Protein AF-A0A392NED1-F1 (afdb_monomer_lite)

pLDDT: mean 86.99, std 10.05, range [38.72, 95.38]

Sequence (87 aa):
MAISLEIGGEMNLAAGIQVAQLALKHRQNKKQQQRIIVFSGSPIKHEKKMLEMIGRKLKKNSVALDIVNFGEEDEGKTEKLEALLAA

Organism: NCBI:txid97028

Foldseek 3Di:
DPPPDDPDDDDDPVVVLVVLVVVLVPDPDPPDQAEDEAEAADDDPDDLVVLLVQLVVCVVVRYHYHYDYDHDDDVCRVVSVVSNPVD

Structure (mmCIF, N/CA/C/O backbone):
data_AF-A0A392NED1-F1
#
_entry.id   AF-A0A392NED1-F1
#
loop_
_atom_site.group_PDB
_atom_site.id
_atom_site.type_symbol
_atom_site.label_atom_id
_atom_site.label_alt_id
_atom_site.label_comp_id
_atom_site.label_asym_id
_atom_site.label_entity_id
_atom_site.label_seq_id
_atom_site.pdbx_PDB_ins_code
_atom_site.Cartn_x
_atom_site.Cartn_y
_atom_site.Cartn_z
_atom_site.occupancy
_atom_site.B_iso_or_equiv
_atom_site.auth_seq_id
_atom_site.auth_comp_id
_atom_site.auth_asym_id
_atom_site.auth_atom_id
_atom_site.pdbx_PDB_model_num
ATOM 1 N N . MET A 1 1 ? -24.319 -0.418 -16.986 1.00 38.72 1 MET A N 1
ATOM 2 C CA . MET A 1 1 ? -23.163 0.342 -17.506 1.00 38.72 1 MET A CA 1
ATOM 3 C C . MET A 1 1 ? -21.951 -0.564 -17.428 1.00 38.72 1 MET A C 1
ATOM 5 O O . MET A 1 1 ? -21.478 -0.818 -16.329 1.00 38.72 1 MET A O 1
ATOM 9 N N . ALA A 1 2 ? -21.515 -1.126 -18.555 1.00 47.56 2 ALA A N 1
ATOM 10 C CA . ALA A 1 2 ? -20.211 -1.772 -18.613 1.00 47.56 2 ALA A CA 1
ATOM 11 C C . ALA A 1 2 ? -19.171 -0.649 -18.625 1.00 47.56 2 ALA A C 1
ATOM 13 O O . ALA A 1 2 ? -19.197 0.200 -19.513 1.00 47.56 2 ALA A O 1
ATOM 14 N N . ILE A 1 3 ? -18.332 -0.585 -17.596 1.00 55.28 3 ILE A N 1
ATOM 15 C CA . ILE A 1 3 ? -17.164 0.289 -17.614 1.00 55.28 3 ILE A CA 1
ATOM 16 C C . ILE A 1 3 ? -16.184 -0.406 -18.555 1.00 55.28 3 ILE A C 1
ATOM 18 O O . ILE A 1 3 ? -15.597 -1.423 -18.189 1.00 55.28 3 ILE A O 1
ATOM 22 N N . SER A 1 4 ? -16.081 0.076 -19.791 1.00 70.25 4 SER A N 1
ATOM 23 C CA . SER A 1 4 ? -15.018 -0.352 -20.693 1.00 70.25 4 SER A CA 1
ATOM 24 C C . SER A 1 4 ? -13.690 0.040 -20.052 1.00 70.25 4 SER A C 1
ATOM 26 O O . SER A 1 4 ? -13.441 1.218 -19.805 1.00 70.25 4 SER A O 1
ATOM 28 N N . LEU A 1 5 ? -12.871 -0.953 -19.715 1.00 71.62 5 LEU A N 1
ATOM 29 C CA . LEU A 1 5 ? -11.501 -0.733 -19.269 1.00 71.62 5 LEU A CA 1
ATOM 30 C C . LEU A 1 5 ? -10.672 -0.361 -20.496 1.00 71.62 5 LEU A C 1
ATOM 32 O O . LEU A 1 5 ? -10.485 -1.185 -21.390 1.00 71.62 5 LEU A O 1
ATOM 36 N N . GLU A 1 6 ? -10.199 0.881 -20.545 1.00 78.31 6 GLU A N 1
ATOM 37 C CA . GLU A 1 6 ? -9.206 1.276 -21.536 1.00 78.31 6 GLU A CA 1
ATOM 38 C C . GLU A 1 6 ? -7.860 0.650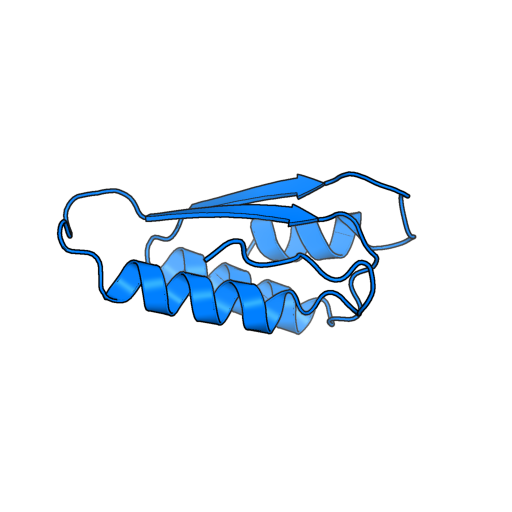 -21.167 1.00 78.31 6 GLU A C 1
ATOM 40 O O . GLU A 1 6 ? -7.391 0.750 -20.031 1.00 78.31 6 GLU A O 1
ATOM 45 N N . ILE A 1 7 ? -7.259 -0.046 -22.130 1.00 79.50 7 ILE A N 1
ATOM 46 C CA . ILE A 1 7 ? -5.944 -0.658 -21.965 1.00 79.50 7 ILE A CA 1
ATOM 47 C C . ILE A 1 7 ? -4.903 0.427 -22.237 1.00 79.50 7 ILE A C 1
ATOM 49 O O . ILE A 1 7 ? -4.786 0.914 -23.358 1.00 79.50 7 ILE A O 1
ATOM 53 N N . GLY A 1 8 ? -4.151 0.800 -21.205 1.00 78.62 8 GLY A N 1
ATOM 54 C CA . GLY A 1 8 ? -3.111 1.821 -21.282 1.00 78.62 8 GLY A CA 1
ATOM 55 C C . GLY A 1 8 ? -3.053 2.680 -20.021 1.00 78.62 8 GLY A C 1
ATOM 56 O O . GLY A 1 8 ? -3.834 2.503 -19.089 1.00 78.62 8 GLY A O 1
ATOM 57 N N . GLY A 1 9 ? -2.111 3.622 -19.995 1.00 81.94 9 GLY A N 1
ATOM 58 C CA . GLY A 1 9 ? -1.922 4.557 -18.886 1.00 81.94 9 GLY A CA 1
ATOM 59 C C . GLY A 1 9 ? -0.828 4.151 -17.900 1.00 81.94 9 GLY A C 1
ATOM 60 O O . GLY A 1 9 ? -0.196 3.102 -18.014 1.00 81.94 9 GLY A O 1
ATOM 61 N N . GLU A 1 10 ? -0.583 5.030 -16.930 1.00 83.19 10 GLU A N 1
ATOM 62 C CA . GLU A 1 10 ? 0.446 4.844 -15.910 1.00 83.19 10 GLU A CA 1
ATOM 63 C C . GLU A 1 10 ? -0.179 4.586 -14.541 1.00 83.19 10 GLU A C 1
ATOM 65 O O . GLU A 1 10 ? -1.107 5.276 -14.111 1.00 83.19 10 GLU A O 1
ATOM 70 N N . MET A 1 11 ? 0.364 3.609 -13.816 1.00 85.50 11 MET A N 1
ATOM 71 C CA . MET A 1 11 ? -0.088 3.309 -12.464 1.00 85.50 11 MET A CA 1
ATOM 72 C C . MET A 1 11 ? 0.301 4.432 -11.497 1.00 85.50 11 MET A C 1
ATOM 74 O O . MET A 1 11 ? 1.479 4.682 -11.244 1.00 85.50 11 MET A O 1
ATOM 78 N N . ASN A 1 12 ? -0.700 5.043 -10.862 1.00 89.44 12 ASN A N 1
ATOM 79 C CA . ASN A 1 12 ? -0.494 5.950 -9.736 1.00 89.44 12 ASN A CA 1
ATOM 80 C C . ASN A 1 12 ? -0.904 5.288 -8.414 1.00 89.44 12 ASN A C 1
ATOM 82 O O . ASN A 1 12 ? -2.046 5.395 -7.959 1.00 89.44 12 ASN A O 1
ATOM 86 N N . LEU A 1 13 ? 0.064 4.631 -7.773 1.00 89.19 13 LEU A N 1
ATOM 87 C CA . LEU A 1 13 ? -0.160 3.863 -6.548 1.00 89.19 13 LEU A CA 1
ATOM 88 C C . LEU A 1 13 ? -0.661 4.733 -5.380 1.00 89.19 13 LEU A C 1
ATOM 90 O O . LEU A 1 13 ? -1.602 4.363 -4.680 1.00 89.19 13 LEU A O 1
ATOM 94 N N . ALA A 1 14 ? -0.066 5.913 -5.188 1.00 90.19 14 ALA A N 1
ATOM 95 C CA . ALA A 1 14 ? -0.435 6.824 -4.104 1.00 90.19 14 ALA A CA 1
ATOM 96 C C . ALA A 1 14 ? -1.888 7.311 -4.217 1.00 90.19 14 ALA A C 1
ATOM 98 O O . ALA A 1 14 ? -2.619 7.285 -3.225 1.00 90.19 14 ALA A O 1
ATOM 99 N N . ALA A 1 15 ? -2.317 7.712 -5.418 1.00 91.94 15 ALA A N 1
ATOM 100 C CA . ALA A 1 15 ? -3.695 8.134 -5.657 1.00 91.94 15 ALA A CA 1
ATOM 101 C C . ALA A 1 15 ? -4.683 6.980 -5.419 1.00 91.94 15 ALA A C 1
ATOM 103 O O . ALA A 1 15 ? -5.672 7.159 -4.708 1.00 91.94 15 ALA A O 1
ATOM 104 N N . GLY A 1 16 ? -4.377 5.779 -5.927 1.00 92.62 16 GLY A N 1
ATOM 105 C CA . GLY A 1 16 ? -5.213 4.591 -5.725 1.00 92.62 16 GLY A CA 1
ATOM 106 C C . GLY A 1 16 ? -5.419 4.251 -4.245 1.00 92.62 16 GLY A C 1
ATOM 107 O O . GLY A 1 16 ? -6.548 4.028 -3.807 1.00 92.62 16 GLY A O 1
ATOM 108 N N . ILE A 1 17 ? -4.352 4.305 -3.441 1.00 93.31 17 ILE A N 1
ATOM 109 C CA . ILE A 1 17 ? -4.439 4.061 -1.994 1.00 93.31 17 ILE A CA 1
ATOM 110 C C . ILE A 1 17 ? -5.267 5.143 -1.287 1.00 93.31 17 ILE A C 1
ATOM 112 O O . ILE A 1 17 ? -6.055 4.823 -0.399 1.00 93.31 17 ILE A O 1
ATOM 116 N N . GLN A 1 18 ? -5.129 6.419 -1.661 1.00 91.38 18 GLN A N 1
ATOM 117 C CA . GLN A 1 18 ? -5.924 7.499 -1.063 1.00 91.38 18 GLN A CA 1
ATOM 118 C C . GLN A 1 18 ? -7.422 7.336 -1.343 1.00 91.38 18 GLN A C 1
ATOM 120 O O . GLN A 1 18 ? -8.240 7.491 -0.433 1.00 91.38 18 GLN A O 1
ATOM 125 N N . VAL A 1 19 ? -7.779 6.975 -2.577 1.00 94.00 19 VAL A N 1
ATOM 126 C CA . VAL A 1 19 ? -9.169 6.684 -2.951 1.00 94.00 19 VAL A CA 1
ATOM 127 C C . VAL A 1 19 ? -9.693 5.486 -2.155 1.00 94.00 19 VAL A C 1
ATOM 129 O O . VAL A 1 19 ? -10.777 5.563 -1.575 1.00 94.00 19 VAL A O 1
ATOM 132 N N . ALA A 1 20 ? -8.901 4.417 -2.029 1.00 94.19 20 ALA A N 1
ATOM 133 C CA . ALA A 1 20 ? -9.261 3.253 -1.221 1.00 94.19 20 ALA A CA 1
ATOM 134 C C . ALA A 1 20 ? -9.457 3.606 0.268 1.00 94.19 20 ALA A C 1
ATOM 136 O O . ALA A 1 20 ? -10.429 3.170 0.884 1.00 94.19 20 ALA A O 1
ATOM 137 N N . GLN A 1 21 ? -8.600 4.455 0.848 1.00 92.06 21 GLN A N 1
ATOM 138 C CA . GLN A 1 21 ? -8.773 4.958 2.218 1.00 92.06 21 GLN A CA 1
ATOM 139 C C . GLN A 1 21 ? -10.093 5.721 2.387 1.00 92.06 21 GLN A C 1
ATOM 141 O O . GLN A 1 21 ? -10.794 5.537 3.385 1.00 92.06 21 GLN A O 1
ATOM 146 N N . LEU A 1 22 ? -10.448 6.571 1.420 1.00 92.12 22 LEU A N 1
ATOM 147 C CA . LEU A 1 22 ? -11.695 7.330 1.460 1.00 92.12 22 LEU A CA 1
ATOM 148 C C . LEU A 1 22 ? -12.919 6.408 1.373 1.00 92.12 22 LEU A C 1
ATOM 150 O O . LEU A 1 22 ? -13.878 6.591 2.125 1.00 92.12 22 LEU A O 1
ATOM 154 N N . ALA A 1 23 ? -12.858 5.385 0.517 1.00 91.94 23 ALA A N 1
ATOM 155 C CA . ALA A 1 23 ? -13.900 4.370 0.408 1.00 91.94 23 ALA A CA 1
ATOM 156 C C . ALA A 1 23 ? -14.087 3.606 1.731 1.00 91.94 23 ALA A C 1
ATOM 158 O O . ALA A 1 23 ? -15.209 3.454 2.215 1.00 91.94 23 ALA A O 1
ATOM 159 N N . LEU A 1 24 ? -12.988 3.204 2.378 1.00 92.50 24 LEU A N 1
ATOM 160 C CA . LEU A 1 24 ? -13.029 2.512 3.667 1.00 92.50 24 LEU A CA 1
ATOM 161 C C . LEU A 1 24 ? -13.583 3.389 4.801 1.00 92.50 24 LEU A C 1
ATOM 163 O O . LEU A 1 24 ? -14.237 2.870 5.712 1.00 92.50 24 LEU A O 1
ATOM 167 N N . LYS A 1 25 ? -13.368 4.711 4.751 1.00 90.31 25 LYS A N 1
ATOM 168 C CA . LYS A 1 25 ? -13.883 5.667 5.746 1.00 90.31 25 LYS A CA 1
ATOM 169 C C . LYS A 1 25 ? -15.412 5.778 5.722 1.00 90.31 25 LYS A C 1
ATOM 171 O O . LYS A 1 25 ? -16.016 5.945 6.782 1.00 90.31 25 LYS A O 1
ATOM 176 N N . HIS A 1 26 ? -16.034 5.655 4.550 1.00 89.38 26 HIS A N 1
ATOM 177 C CA . HIS A 1 26 ? -17.485 5.794 4.358 1.00 89.38 26 HIS A CA 1
ATOM 178 C C . HIS A 1 26 ? -18.249 4.456 4.337 1.00 89.38 26 HIS A C 1
ATOM 180 O O . HIS A 1 26 ? -19.369 4.382 3.835 1.00 89.38 26 HIS A O 1
ATOM 186 N N . ARG A 1 27 ? -17.671 3.384 4.895 1.00 90.12 27 ARG A N 1
ATOM 187 C CA . ARG A 1 27 ? -18.338 2.077 4.998 1.00 90.12 27 ARG A CA 1
ATOM 188 C C . ARG A 1 27 ? -19.524 2.100 5.969 1.00 90.12 27 ARG A C 1
ATOM 190 O O . ARG A 1 27 ? -19.462 2.728 7.025 1.00 90.12 27 ARG A O 1
ATOM 197 N N . GLN A 1 28 ? -20.561 1.326 5.654 1.00 88.56 28 GLN A N 1
ATOM 198 C CA . GLN A 1 28 ? -21.742 1.166 6.512 1.00 88.56 28 GLN A CA 1
ATOM 199 C C . GLN A 1 28 ? -21.404 0.432 7.823 1.00 88.56 28 GLN A C 1
ATOM 201 O O . GLN A 1 28 ? -21.772 0.875 8.909 1.00 88.56 28 GLN A O 1
ATOM 206 N N . ASN A 1 29 ? -20.641 -0.667 7.748 1.00 90.12 29 ASN A N 1
ATOM 207 C CA . ASN A 1 29 ? -20.257 -1.447 8.924 1.00 90.12 29 ASN A CA 1
ATOM 208 C C . ASN A 1 29 ? -18.861 -1.063 9.439 1.00 90.12 29 ASN A C 1
ATOM 210 O O . ASN A 1 29 ? -17.832 -1.497 8.917 1.00 90.12 29 ASN A O 1
ATOM 214 N N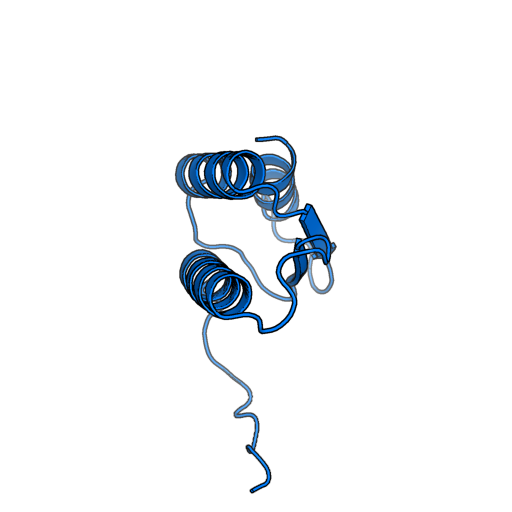 . LYS A 1 30 ? -18.812 -0.287 10.526 1.00 87.25 30 LYS A N 1
ATOM 215 C CA . LYS A 1 30 ? -17.545 0.157 11.130 1.00 87.25 30 LYS A CA 1
ATOM 216 C C . LYS A 1 30 ? -16.772 -0.947 11.864 1.00 87.25 30 LYS A C 1
ATOM 218 O O . LYS A 1 30 ? -15.571 -0.773 12.056 1.00 87.25 30 LYS A O 1
ATOM 223 N N . LYS A 1 31 ? -17.414 -2.068 12.222 1.00 88.19 31 LYS A N 1
ATOM 224 C CA . LYS A 1 31 ? -16.789 -3.178 12.971 1.00 88.19 31 LYS A CA 1
ATOM 225 C C . LYS A 1 31 ? -15.910 -4.090 12.111 1.00 88.19 31 LYS A C 1
ATOM 227 O O . LYS A 1 31 ? -15.107 -4.836 12.657 1.00 88.19 31 LYS A O 1
ATOM 232 N N . GLN A 1 32 ? -16.065 -4.054 10.789 1.00 89.75 32 GLN A N 1
ATOM 233 C CA . GLN A 1 32 ? -15.235 -4.851 9.888 1.00 89.75 32 GLN A CA 1
ATOM 234 C C . GLN A 1 32 ? -13.796 -4.331 9.862 1.00 89.75 32 GLN A C 1
ATOM 236 O O . GLN A 1 32 ? -13.562 -3.117 9.855 1.00 89.75 32 GLN A O 1
ATOM 241 N N . GLN A 1 33 ? -12.845 -5.266 9.822 1.00 91.25 33 GLN A N 1
ATOM 242 C CA . GLN A 1 33 ? -11.443 -4.943 9.592 1.00 91.25 33 GLN A CA 1
ATOM 243 C C . GLN A 1 33 ? -11.274 -4.348 8.194 1.00 91.25 33 GLN A C 1
ATOM 245 O O . GLN A 1 33 ? -11.887 -4.797 7.226 1.00 91.25 33 GLN A O 1
ATOM 250 N N . GLN A 1 34 ? -10.453 -3.308 8.105 1.00 94.19 34 GLN A N 1
ATOM 251 C CA . GLN A 1 34 ? -10.162 -2.632 6.851 1.00 94.19 34 GLN A CA 1
ATOM 252 C C . GLN A 1 34 ? -8.970 -3.311 6.192 1.00 94.19 34 GLN A C 1
ATOM 254 O O . GLN A 1 34 ? -7.936 -3.480 6.834 1.00 94.19 34 GLN A O 1
ATOM 259 N N . ARG A 1 35 ? -9.106 -3.664 4.917 1.00 95.12 35 ARG A N 1
ATOM 260 C CA . ARG A 1 35 ? -8.046 -4.301 4.140 1.00 95.12 35 ARG A CA 1
ATOM 261 C C . ARG A 1 35 ? -8.046 -3.762 2.716 1.00 95.12 35 ARG A C 1
ATOM 263 O O . ARG A 1 35 ? -9.107 -3.635 2.110 1.00 95.12 35 ARG A O 1
ATOM 270 N N . ILE A 1 36 ? -6.862 -3.440 2.210 1.00 95.38 36 ILE A N 1
ATOM 271 C CA . ILE A 1 36 ? -6.606 -3.061 0.821 1.00 95.38 36 ILE A CA 1
ATOM 272 C C . ILE A 1 36 ? -5.723 -4.150 0.216 1.00 95.38 36 ILE A C 1
ATOM 274 O O . ILE A 1 36 ? -4.681 -4.466 0.780 1.00 95.38 36 ILE A O 1
ATOM 278 N N . ILE A 1 37 ? -6.129 -4.694 -0.931 1.00 95.06 37 ILE A N 1
ATOM 279 C CA . ILE A 1 37 ? -5.325 -5.643 -1.709 1.00 95.06 37 ILE A CA 1
ATOM 280 C C . ILE A 1 37 ? -4.886 -4.928 -2.987 1.00 95.06 37 ILE A C 1
ATOM 282 O O . ILE A 1 37 ? -5.724 -4.539 -3.800 1.00 95.06 37 ILE A O 1
ATOM 286 N N . VAL A 1 38 ? -3.582 -4.710 -3.138 1.00 92.88 38 VAL A N 1
ATOM 287 C CA . VAL A 1 38 ? -2.981 -4.026 -4.285 1.00 92.88 38 VAL A CA 1
ATOM 288 C C . VAL A 1 38 ? -2.465 -5.056 -5.273 1.00 92.88 38 VAL A C 1
ATOM 290 O O . VAL A 1 38 ? -1.617 -5.875 -4.941 1.00 92.88 38 VAL A O 1
ATOM 293 N N . PHE A 1 39 ? -2.929 -4.954 -6.509 1.00 92.00 39 PHE A N 1
ATOM 294 C CA . PHE A 1 39 ? -2.441 -5.721 -7.645 1.00 92.00 39 PHE A CA 1
ATOM 295 C C . PHE A 1 39 ? -1.434 -4.854 -8.413 1.00 92.00 39 PHE A C 1
ATOM 297 O O . PHE A 1 39 ? -1.826 -3.896 -9.074 1.00 92.00 39 PHE A O 1
ATOM 304 N N . SER A 1 40 ? -0.138 -5.148 -8.279 1.00 90.44 40 SER A N 1
ATOM 305 C CA . SER A 1 40 ? 0.950 -4.347 -8.856 1.00 90.44 40 SER A CA 1
ATOM 306 C C . SER A 1 40 ? 1.532 -5.024 -10.094 1.00 90.44 40 SER A C 1
ATOM 308 O O . SER A 1 40 ? 2.364 -5.922 -9.974 1.00 90.44 40 SER A O 1
ATOM 310 N N . GLY A 1 41 ? 1.100 -4.574 -11.276 1.00 88.88 41 GLY A N 1
ATOM 311 C CA . GLY A 1 41 ? 1.493 -5.128 -12.579 1.00 88.88 41 GLY A CA 1
ATOM 312 C C . GLY A 1 41 ? 2.509 -4.300 -13.375 1.00 88.88 41 GLY A C 1
ATOM 313 O O . GLY A 1 41 ? 2.955 -4.747 -14.424 1.00 88.88 41 GLY A O 1
ATOM 314 N N . SER A 1 42 ? 2.864 -3.096 -12.914 1.00 87.38 42 SER A N 1
ATOM 315 C CA . SER A 1 42 ? 3.701 -2.146 -13.665 1.00 87.38 42 SER A CA 1
ATOM 316 C C . SER A 1 42 ? 4.799 -1.519 -12.792 1.00 87.38 42 SER A C 1
ATOM 318 O O . SER A 1 42 ? 4.709 -1.585 -11.560 1.00 87.38 42 SER A O 1
ATOM 320 N N . PRO A 1 43 ? 5.810 -0.862 -13.394 1.00 88.19 43 PRO A N 1
ATOM 321 C CA . PRO A 1 43 ? 6.842 -0.140 -12.655 1.00 88.19 43 PRO A CA 1
ATOM 322 C C . PRO A 1 43 ? 6.273 0.926 -11.714 1.00 88.19 43 PRO A C 1
ATOM 324 O O . PRO A 1 43 ? 5.253 1.563 -11.996 1.00 88.19 43 PRO A O 1
ATOM 327 N N . ILE A 1 44 ? 6.953 1.144 -10.586 1.00 88.12 44 ILE A N 1
ATOM 328 C CA . ILE A 1 44 ? 6.554 2.126 -9.569 1.00 88.12 44 ILE A CA 1
ATOM 329 C C . ILE A 1 44 ? 7.471 3.339 -9.669 1.00 88.12 44 ILE A C 1
ATOM 331 O O . ILE A 1 44 ? 8.628 3.295 -9.248 1.00 88.12 44 ILE A O 1
ATOM 335 N N . LYS A 1 45 ? 6.933 4.453 -10.169 1.00 87.38 45 LYS A N 1
ATOM 336 C CA . LYS A 1 45 ? 7.675 5.718 -10.306 1.00 87.38 45 LYS A CA 1
ATOM 337 C C . LYS A 1 45 ? 7.827 6.493 -8.993 1.00 87.38 45 LYS A C 1
ATOM 339 O O . LYS A 1 45 ? 8.682 7.364 -8.893 1.00 87.38 45 LYS A O 1
ATOM 344 N N . HIS A 1 46 ? 7.039 6.159 -7.972 1.00 88.88 46 HIS A N 1
ATOM 345 C CA . HIS A 1 46 ? 7.045 6.872 -6.691 1.00 88.88 46 HIS A CA 1
ATOM 346 C C . HIS A 1 46 ? 8.345 6.646 -5.911 1.00 88.88 46 HIS A C 1
ATOM 348 O O . HIS A 1 46 ? 8.968 5.581 -5.992 1.00 88.88 46 HIS A O 1
ATOM 354 N N . GLU A 1 47 ? 8.752 7.658 -5.145 1.00 90.25 47 GLU A N 1
ATOM 355 C CA . GLU A 1 47 ? 9.918 7.583 -4.264 1.00 90.25 47 GLU A CA 1
ATOM 356 C C . GLU A 1 47 ? 9.656 6.690 -3.048 1.00 90.25 47 GLU A C 1
ATOM 358 O O . GLU A 1 47 ? 8.568 6.703 -2.465 1.00 90.25 47 GLU A O 1
ATOM 363 N N . LYS A 1 48 ? 10.696 5.985 -2.591 1.00 90.38 48 LYS A N 1
ATOM 364 C CA . LYS A 1 48 ? 10.634 5.093 -1.423 1.00 90.38 48 LYS A CA 1
ATOM 365 C C . LYS A 1 48 ? 10.099 5.795 -0.166 1.00 90.38 48 LYS A C 1
ATOM 367 O O . LYS A 1 48 ? 9.187 5.284 0.474 1.00 90.38 48 LYS A O 1
ATOM 372 N N . LYS A 1 49 ? 10.581 7.008 0.134 1.00 90.94 49 LYS A N 1
ATOM 373 C CA . LYS A 1 49 ? 10.134 7.801 1.299 1.00 90.94 49 LYS A CA 1
ATOM 374 C C . LYS A 1 49 ? 8.630 8.084 1.280 1.00 90.94 49 LYS A C 1
ATOM 376 O O . LYS A 1 49 ? 7.975 8.050 2.319 1.00 90.94 49 LYS A O 1
ATOM 381 N N . MET A 1 50 ? 8.074 8.357 0.100 1.00 91.31 50 MET A N 1
ATOM 382 C CA . MET A 1 50 ? 6.639 8.594 -0.061 1.00 91.31 50 MET A CA 1
ATOM 383 C C . MET A 1 50 ? 5.835 7.326 0.247 1.00 91.31 50 MET A C 1
ATOM 385 O O . MET A 1 50 ? 4.812 7.393 0.926 1.00 91.31 50 MET A O 1
ATOM 389 N N . LEU A 1 51 ? 6.320 6.167 -0.201 1.00 91.94 51 LEU A N 1
ATOM 390 C CA . LEU A 1 51 ? 5.693 4.872 0.063 1.00 91.94 51 LEU A CA 1
ATOM 391 C C . LEU A 1 51 ? 5.736 4.506 1.552 1.00 91.94 51 LEU A C 1
ATOM 393 O O . LEU A 1 51 ? 4.710 4.126 2.110 1.00 91.94 51 LEU A O 1
ATOM 397 N N . GLU A 1 52 ? 6.861 4.734 2.226 1.00 93.81 52 GLU A N 1
ATOM 398 C CA . GLU A 1 52 ? 6.979 4.536 3.677 1.00 93.81 52 GLU A CA 1
ATOM 399 C C . GLU A 1 52 ? 5.991 5.417 4.460 1.00 93.81 52 GLU A C 1
ATOM 401 O O . GLU A 1 52 ? 5.340 4.961 5.403 1.00 93.81 52 GLU A O 1
ATOM 406 N N . MET A 1 53 ? 5.819 6.685 4.064 1.00 93.06 53 MET A N 1
ATOM 407 C CA . MET A 1 53 ? 4.825 7.568 4.688 1.00 93.06 53 MET A CA 1
ATOM 408 C C . MET A 1 53 ? 3.392 7.053 4.501 1.00 93.06 53 MET A C 1
ATOM 410 O O . MET A 1 53 ? 2.575 7.142 5.424 1.00 93.06 53 MET A O 1
ATOM 414 N N . ILE A 1 54 ? 3.078 6.501 3.325 1.00 92.88 54 ILE A N 1
ATOM 415 C CA . ILE A 1 54 ? 1.768 5.906 3.044 1.00 92.88 54 ILE A CA 1
ATOM 416 C C . ILE A 1 54 ? 1.543 4.662 3.914 1.00 92.88 54 ILE A C 1
ATOM 418 O O . ILE A 1 54 ? 0.481 4.565 4.536 1.00 92.88 54 ILE A O 1
ATOM 422 N N . GLY A 1 55 ? 2.531 3.767 4.017 1.00 93.44 55 GLY A N 1
ATOM 423 C CA . GLY A 1 55 ? 2.468 2.567 4.863 1.00 93.44 55 GLY A CA 1
ATOM 424 C C . GLY A 1 55 ? 2.183 2.911 6.328 1.00 93.44 55 GLY A 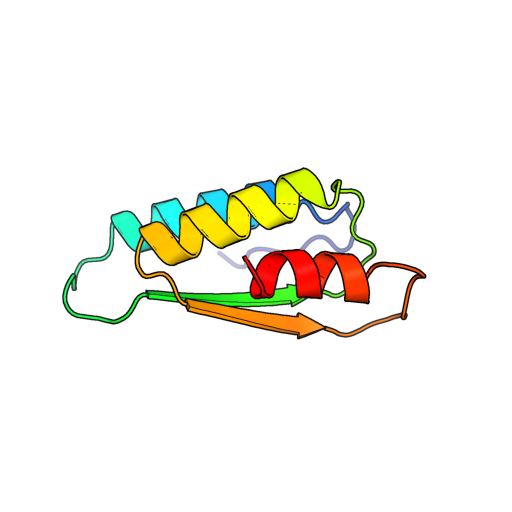C 1
ATOM 425 O O . GLY A 1 55 ? 1.163 2.494 6.887 1.00 93.44 55 GLY A O 1
ATOM 426 N N . ARG A 1 56 ? 2.954 3.851 6.898 1.00 94.19 56 ARG A N 1
ATOM 427 C CA . ARG A 1 56 ? 2.733 4.359 8.270 1.00 94.19 56 ARG A CA 1
ATOM 428 C C . ARG A 1 56 ? 1.325 4.913 8.466 1.00 94.19 56 ARG A C 1
ATOM 430 O O . ARG A 1 56 ? 0.699 4.700 9.509 1.00 94.19 56 ARG A O 1
ATOM 437 N N . LYS A 1 57 ? 0.805 5.644 7.474 1.00 92.31 57 LYS A N 1
ATOM 438 C CA . LYS A 1 57 ? -0.546 6.221 7.524 1.00 92.31 57 LYS A CA 1
ATOM 439 C C . LYS A 1 57 ? -1.626 5.136 7.508 1.00 92.31 57 LYS A C 1
ATOM 441 O O . LYS A 1 57 ? -2.617 5.274 8.224 1.00 92.31 57 LYS A O 1
ATOM 446 N N . LEU A 1 58 ? -1.448 4.068 6.732 1.00 93.19 58 LEU A N 1
ATOM 447 C CA . LEU A 1 58 ? -2.368 2.925 6.703 1.00 93.19 58 LEU A CA 1
ATOM 448 C C . LEU A 1 58 ? -2.395 2.199 8.049 1.00 93.19 58 LEU A C 1
ATOM 450 O O . LEU A 1 58 ? -3.472 2.000 8.616 1.00 93.19 58 LEU A O 1
ATOM 454 N N . LYS A 1 59 ? -1.216 1.923 8.613 1.00 92.19 59 LYS A N 1
ATOM 455 C CA . LYS A 1 59 ? -1.061 1.290 9.926 1.00 92.19 59 LYS A CA 1
ATOM 456 C C . LYS A 1 59 ? -1.712 2.107 11.042 1.00 92.19 59 LYS A C 1
ATOM 458 O O . LYS A 1 59 ? -2.490 1.569 11.828 1.00 92.19 59 LYS A O 1
ATOM 463 N N . LYS A 1 60 ? -1.499 3.431 11.056 1.00 92.62 60 LYS A N 1
ATOM 464 C CA . LYS A 1 60 ? -2.146 4.354 12.010 1.00 92.62 60 LYS A CA 1
ATOM 465 C C . LYS A 1 60 ? -3.677 4.327 11.913 1.00 92.62 60 LYS A C 1
ATOM 467 O O . LYS A 1 60 ? -4.355 4.471 12.924 1.00 92.62 60 LYS A O 1
ATOM 472 N N . ASN A 1 61 ? -4.221 4.113 10.716 1.00 91.00 61 ASN A N 1
ATOM 473 C CA . ASN A 1 61 ? -5.662 4.029 10.474 1.00 91.00 61 ASN A CA 1
ATOM 474 C C . ASN A 1 61 ? -6.232 2.603 10.619 1.00 91.00 61 ASN A C 1
ATOM 476 O O . ASN A 1 61 ? -7.402 2.388 10.295 1.00 91.00 61 ASN A O 1
ATOM 480 N N . SER A 1 62 ? -5.438 1.640 11.111 1.00 91.94 62 SER A N 1
ATOM 481 C CA . SER A 1 62 ? -5.830 0.227 11.242 1.00 91.94 62 SER A CA 1
ATOM 482 C C . SER A 1 62 ? -6.321 -0.383 9.922 1.00 91.94 62 SER A C 1
ATOM 484 O O . SER A 1 62 ? -7.332 -1.087 9.886 1.00 91.94 62 SER A O 1
ATOM 486 N N . VAL A 1 63 ? -5.628 -0.064 8.825 1.00 94.12 63 VAL A N 1
ATOM 487 C CA . VAL A 1 63 ? -5.878 -0.621 7.492 1.00 94.12 63 VAL A CA 1
ATOM 488 C C . VAL A 1 63 ? -4.783 -1.631 7.173 1.00 94.12 63 VAL A C 1
ATOM 490 O O . VAL A 1 63 ? -3.613 -1.264 7.095 1.00 94.12 63 VAL A O 1
ATOM 493 N N . ALA A 1 64 ? -5.165 -2.892 6.983 1.00 93.62 64 ALA A N 1
ATOM 494 C CA . ALA A 1 64 ? -4.275 -3.921 6.466 1.00 93.62 64 ALA A CA 1
ATOM 495 C C . ALA A 1 64 ? -3.994 -3.672 4.978 1.00 93.62 64 ALA A C 1
ATOM 497 O O . ALA A 1 64 ? -4.887 -3.261 4.233 1.00 93.62 64 ALA A O 1
ATOM 498 N N . LEU A 1 65 ? -2.763 -3.931 4.552 1.00 94.44 65 LEU A N 1
ATOM 499 C CA . LEU A 1 65 ? -2.337 -3.814 3.165 1.00 94.44 65 LEU A CA 1
ATOM 500 C C . LEU A 1 65 ? -1.717 -5.139 2.735 1.00 94.44 65 LEU A C 1
ATOM 502 O O . LEU A 1 65 ? -0.749 -5.579 3.344 1.00 94.44 65 LEU A O 1
ATOM 506 N N . ASP A 1 66 ? -2.260 -5.732 1.679 1.00 94.19 66 ASP A N 1
ATOM 507 C CA . ASP A 1 66 ? -1.686 -6.897 1.015 1.00 94.19 66 ASP A CA 1
ATOM 508 C C . ASP A 1 66 ? -1.295 -6.497 -0.408 1.00 94.19 66 ASP A C 1
ATOM 510 O O . ASP A 1 66 ? -2.006 -5.731 -1.063 1.00 94.19 66 ASP A O 1
ATOM 514 N N . ILE A 1 67 ? -0.162 -6.998 -0.893 1.00 92.25 67 ILE A N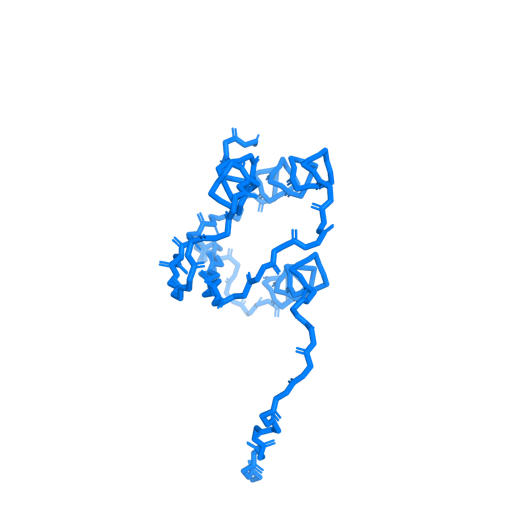 1
ATOM 515 C CA . ILE A 1 67 ? 0.348 -6.665 -2.223 1.00 92.25 67 ILE A CA 1
ATOM 516 C C . ILE A 1 67 ? 0.561 -7.956 -3.000 1.00 92.25 67 ILE A C 1
ATOM 518 O O . ILE A 1 67 ? 1.363 -8.802 -2.618 1.00 92.25 67 ILE A O 1
ATOM 522 N N . VAL A 1 68 ? -0.148 -8.079 -4.116 1.00 92.81 68 VAL A N 1
ATOM 523 C CA . VAL A 1 68 ? 0.072 -9.102 -5.132 1.00 92.81 68 VAL A CA 1
ATOM 524 C C . VAL A 1 68 ? 0.951 -8.477 -6.206 1.00 92.81 68 VAL A C 1
ATOM 526 O O . VAL A 1 68 ? 0.491 -7.663 -7.012 1.00 92.81 68 VAL A O 1
ATOM 529 N N . ASN A 1 69 ? 2.236 -8.816 -6.178 1.00 90.06 69 ASN A N 1
ATOM 530 C CA . ASN A 1 69 ? 3.197 -8.397 -7.191 1.00 90.06 69 ASN A CA 1
ATOM 531 C C . ASN A 1 69 ? 3.169 -9.388 -8.363 1.00 90.06 69 ASN A C 1
ATOM 533 O O . ASN A 1 69 ? 3.347 -10.584 -8.155 1.00 90.06 69 ASN A O 1
ATOM 537 N N . PHE A 1 70 ? 2.933 -8.897 -9.577 1.00 88.81 70 PHE A N 1
ATOM 538 C CA . PHE A 1 70 ? 2.983 -9.690 -10.809 1.00 88.81 70 PHE A CA 1
ATOM 539 C C . PHE A 1 70 ? 3.503 -8.835 -11.972 1.00 88.81 70 PHE A C 1
ATOM 541 O O . PHE A 1 70 ? 3.679 -7.621 -11.840 1.00 88.81 70 PHE A O 1
ATOM 548 N N . GLY A 1 71 ? 3.746 -9.464 -13.120 1.00 80.50 71 GLY A N 1
ATOM 549 C CA . GLY A 1 71 ? 4.380 -8.811 -14.266 1.00 80.50 71 GLY A CA 1
ATOM 550 C C . GLY A 1 71 ? 5.902 -8.783 -14.141 1.00 80.50 71 GLY A C 1
ATOM 551 O O . GLY A 1 71 ? 6.472 -9.491 -13.315 1.00 80.50 71 GLY A O 1
ATOM 552 N N . GLU A 1 72 ? 6.550 -7.993 -14.990 1.00 71.75 72 GLU A N 1
ATOM 553 C CA . GLU A 1 72 ? 8.010 -7.956 -15.088 1.00 71.75 72 GLU A CA 1
ATOM 554 C C . GLU A 1 72 ? 8.650 -7.393 -13.806 1.00 71.75 72 GLU A C 1
ATOM 556 O O . GLU A 1 72 ? 8.166 -6.416 -13.214 1.00 71.75 72 GLU A O 1
ATOM 561 N N . GLU A 1 73 ? 9.714 -8.056 -13.349 1.00 66.94 73 GLU A N 1
ATOM 562 C CA . GLU A 1 73 ? 10.524 -7.610 -12.219 1.00 66.94 73 GLU A CA 1
ATOM 563 C C . GLU A 1 73 ? 11.427 -6.468 -12.684 1.00 66.94 73 GLU A C 1
ATOM 565 O O . GLU A 1 73 ? 12.452 -6.677 -13.319 1.00 66.94 73 GLU A O 1
ATOM 570 N N . ASP A 1 74 ? 11.008 -5.242 -12.385 1.00 70.38 74 ASP A N 1
ATOM 571 C CA . ASP A 1 74 ? 11.820 -4.046 -12.597 1.00 70.38 74 ASP A CA 1
ATOM 572 C C . ASP A 1 74 ? 12.749 -3.831 -11.387 1.00 70.38 74 ASP A C 1
ATOM 574 O O . ASP A 1 74 ? 12.327 -4.014 -10.231 1.00 70.38 74 ASP A O 1
ATOM 578 N N . GLU A 1 75 ? 14.001 -3.436 -11.633 1.00 69.31 75 GLU A N 1
ATOM 579 C CA . GLU A 1 75 ? 14.999 -3.204 -10.587 1.00 69.31 75 GLU A CA 1
ATOM 580 C C . GLU A 1 75 ? 14.482 -2.139 -9.601 1.00 69.31 75 GLU A C 1
ATOM 582 O O . GLU A 1 75 ? 14.250 -0.974 -9.924 1.00 69.31 75 GLU A O 1
ATOM 587 N N . GLY A 1 76 ? 14.239 -2.558 -8.355 1.00 79.25 76 GLY A N 1
ATOM 588 C CA . GLY A 1 76 ? 13.746 -1.692 -7.280 1.00 79.25 76 GLY A CA 1
ATOM 589 C C . GLY A 1 76 ? 12.221 -1.622 -7.118 1.00 79.25 76 GLY A C 1
ATOM 590 O O . GLY A 1 76 ? 11.753 -1.006 -6.156 1.00 79.25 76 GLY A O 1
ATOM 591 N N . LYS A 1 77 ? 11.410 -2.277 -7.969 1.00 87.00 77 LYS A N 1
ATOM 592 C CA . LYS A 1 77 ? 9.953 -2.409 -7.732 1.00 87.00 77 LYS A CA 1
ATOM 593 C C . LYS A 1 77 ? 9.685 -3.142 -6.417 1.00 87.00 77 LYS A C 1
ATOM 595 O O . LYS A 1 77 ? 8.908 -2.656 -5.595 1.00 87.00 77 LYS A O 1
ATOM 600 N N . THR A 1 78 ? 10.358 -4.272 -6.204 1.00 87.88 78 THR A N 1
ATOM 601 C CA . THR A 1 78 ? 10.219 -5.094 -4.993 1.00 87.88 78 THR A CA 1
ATOM 602 C C . THR A 1 78 ? 10.603 -4.306 -3.745 1.00 87.88 78 THR A C 1
ATOM 604 O O . THR A 1 78 ? 9.791 -4.192 -2.833 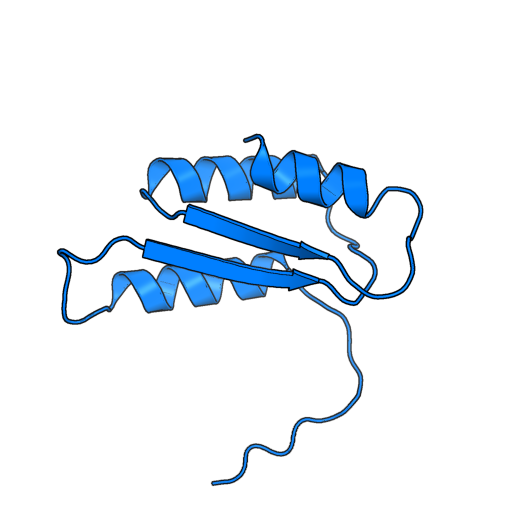1.00 87.88 78 THR A O 1
ATOM 607 N N . GLU A 1 79 ? 11.758 -3.636 -3.744 1.00 89.81 79 GLU A N 1
ATOM 608 C CA . GLU A 1 79 ? 12.204 -2.825 -2.601 1.00 89.81 79 GLU A CA 1
ATOM 609 C C . GLU A 1 79 ? 11.221 -1.699 -2.245 1.00 89.81 79 GLU A C 1
ATOM 611 O O . GLU A 1 79 ? 10.993 -1.389 -1.073 1.00 89.81 79 GLU A O 1
ATOM 616 N N . LYS A 1 80 ? 10.618 -1.064 -3.257 1.00 90.12 80 LYS A N 1
ATOM 617 C CA . LYS A 1 80 ? 9.601 -0.021 -3.071 1.00 90.12 80 LYS A CA 1
ATOM 618 C C . LYS A 1 80 ? 8.310 -0.582 -2.470 1.00 90.12 80 LYS A C 1
ATOM 620 O O . LYS A 1 80 ? 7.717 0.058 -1.600 1.00 90.12 80 LYS A O 1
ATOM 625 N N . LEU A 1 81 ? 7.872 -1.758 -2.919 1.00 90.56 81 LEU A N 1
ATOM 626 C CA . LEU A 1 81 ? 6.698 -2.447 -2.374 1.00 90.56 81 LEU A CA 1
ATOM 627 C C . LEU A 1 81 ? 6.936 -2.933 -0.940 1.00 90.56 81 LEU A C 1
ATOM 629 O O . LEU A 1 81 ? 6.057 -2.794 -0.092 1.00 90.56 81 LEU A O 1
ATOM 633 N N . GLU A 1 82 ? 8.131 -3.433 -0.642 1.00 90.06 82 GLU A N 1
ATOM 634 C CA . GLU A 1 82 ? 8.523 -3.818 0.713 1.00 90.06 82 GLU A CA 1
ATOM 635 C C . GLU A 1 82 ? 8.561 -2.613 1.653 1.00 90.06 82 GLU A C 1
ATOM 637 O O . GLU A 1 82 ? 8.037 -2.684 2.761 1.00 90.06 82 GLU A O 1
ATOM 642 N N . ALA A 1 83 ? 9.092 -1.475 1.200 1.00 90.88 83 ALA A N 1
ATOM 643 C CA . ALA A 1 83 ? 9.090 -0.236 1.976 1.00 90.88 83 ALA A CA 1
ATOM 644 C C . ALA A 1 83 ? 7.670 0.259 2.299 1.00 90.88 83 ALA A C 1
ATOM 646 O O . ALA A 1 83 ? 7.432 0.824 3.365 1.00 90.88 83 ALA A O 1
ATOM 647 N N . LEU A 1 84 ? 6.715 0.024 1.393 1.00 89.44 84 LEU A N 1
ATOM 648 C CA . LEU A 1 84 ? 5.301 0.316 1.620 1.00 89.44 84 LEU A CA 1
ATOM 649 C C . LEU A 1 84 ? 4.675 -0.616 2.674 1.00 89.44 84 LEU A C 1
ATOM 651 O O . LEU A 1 84 ? 3.839 -0.162 3.454 1.00 89.44 84 LEU A O 1
ATOM 655 N N . LEU A 1 85 ? 5.063 -1.897 2.696 1.00 88.50 85 LEU A N 1
ATOM 656 C CA . LEU A 1 85 ? 4.558 -2.904 3.640 1.00 88.50 85 LEU A CA 1
ATOM 657 C C . LEU A 1 85 ? 5.196 -2.815 5.033 1.00 88.50 85 LEU A C 1
ATOM 659 O O . LEU A 1 85 ? 4.518 -3.041 6.034 1.00 88.50 85 LEU A O 1
ATOM 663 N N . ALA A 1 86 ? 6.492 -2.512 5.111 1.00 84.62 86 ALA A N 1
ATOM 664 C CA . ALA A 1 86 ? 7.269 -2.555 6.351 1.00 84.62 86 ALA A CA 1
ATOM 665 C C . ALA A 1 86 ? 7.015 -1.364 7.298 1.00 84.62 86 ALA A C 1
ATOM 667 O O . ALA A 1 86 ? 7.407 -1.412 8.468 1.00 84.62 86 ALA A O 1
ATOM 668 N N . ALA A 1 87 ? 6.391 -0.292 6.806 1.00 70.88 87 ALA A N 1
ATOM 669 C CA . ALA A 1 87 ? 6.258 0.986 7.508 1.00 70.88 87 ALA A CA 1
ATOM 670 C C . ALA A 1 87 ? 5.043 1.043 8.461 1.00 70.88 87 ALA A C 1
ATOM 672 O O . ALA A 1 87 ? 5.205 1.526 9.611 1.00 70.88 87 ALA A O 1
#

InterPro domains:
  IPR002035 von Willebrand factor, type A [PF13519] (5-42)
  IPR027040 26S proteasome non-ATPase regulatory subunit 4 [PTHR10223] (5-86)
  IPR036465 von Will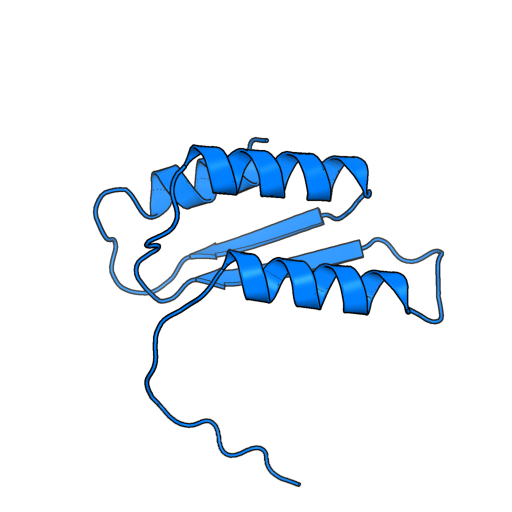ebrand factor A-like domain superfamily [G3DSA:3.40.50.410] (2-87)
  IPR036465 von Willebrand factor A-like domain superfamily [SSF53300] (5-84)

Radius of gyration: 13.95 Å; chains: 1; bounding box: 38×18×35 Å

Secondary structure (DSSP, 8-state):
------S-----HHHHHHHHHHHHHT-S-TTSPEEEEEEE-S---S-HHHHHHHHHHHHHTTEEEEEEE-S---TTHHHHHHHHHH-